Protein AF-A0A7I8MQZ0-F1 (afdb_monomer_lite)

Sequence (157 aa):
MTRIFRTRFALVPLAVSLLASCAPAINTRDIIFEDQTTQLQVRSIQSRTFELTDRIKTMRAVITTLQDLDFVINQADAPLGIITATKLKTYNLHVTVKVDDQSSGRIRVRLQMSAGTFSLAEGVYQEFFTSLQKNMFVKRQLSFYPSYRSVRTSIEK

Foldseek 3Di:
DPPVVVVVVVVVVVVVVVVPPCDPPPPPPPPQPDPDPDPVNVQVLQKDKAQAQDLVVLLVLLVVLCVVVQWAWDDQDSVQQWTWTFHPPPQGKIKIWHWDQDPPSMIMIGIDIDRDPDDDDSVVSVSSVVSSVVSVVVVVVVVVDDDPDPPPPPPDD

Radius of gyration: 29.55 Å; chains: 1; bounding box: 122×40×48 Å

pLDDT: mean 72.48, std 16.87, range [39.28, 95.88]

Secondary structure (DSSP, 8-state):
--SHHHHHHHHHHHHHHTTS-------TTSS--SS---HHHHHHHTEEEE----HHHHHHHHHHHHHHTTPEEEEEETTTTEEEEEE-STT-EEEEEEEEEETTTEEEEEEEEEBTTBPPPHHHHHHHHHHHHHHHHHHHHHTTSPP----------

Structure (mmCIF, N/CA/C/O backbone):
data_AF-A0A7I8MQZ0-F1
#
_entry.id   AF-A0A7I8MQZ0-F1
#
loop_
_atom_site.group_PDB
_atom_site.id
_atom_site.type_symbol
_atom_site.label_atom_id
_atom_site.label_alt_id
_atom_site.label_comp_id
_atom_site.label_asym_id
_atom_site.label_entity_id
_atom_site.label_seq_id
_atom_site.pdbx_PDB_ins_code
_atom_site.Cartn_x
_atom_site.Cartn_y
_atom_site.Cartn_z
_atom_site.occupancy
_atom_site.B_iso_or_equiv
_atom_site.auth_seq_id
_atom_site.auth_comp_id
_atom_site.auth_asym_id
_atom_site.auth_atom_id
_atom_site.pdbx_PDB_model_num
ATOM 1 N N . MET A 1 1 ? 79.072 -3.731 27.539 1.00 52.78 1 MET A N 1
ATOM 2 C CA . MET A 1 1 ? 77.659 -3.509 27.935 1.00 52.78 1 MET A CA 1
ATOM 3 C C . MET A 1 1 ? 77.015 -2.398 27.087 1.00 52.78 1 MET A C 1
ATOM 5 O O . MET A 1 1 ? 76.723 -1.339 27.613 1.00 52.78 1 MET A O 1
ATOM 9 N N . THR A 1 2 ? 76.804 -2.588 25.774 1.00 44.16 2 THR A N 1
ATOM 10 C CA . THR A 1 2 ? 76.275 -1.507 24.891 1.00 44.16 2 THR A CA 1
ATOM 11 C C . THR A 1 2 ? 75.294 -1.966 23.796 1.00 44.16 2 THR A C 1
ATOM 13 O O . THR A 1 2 ? 74.743 -1.132 23.083 1.00 44.16 2 THR A O 1
ATOM 16 N N . ARG A 1 3 ? 75.000 -3.273 23.658 1.00 48.03 3 ARG A N 1
ATOM 17 C CA . ARG A 1 3 ? 74.077 -3.790 22.618 1.00 48.03 3 ARG A CA 1
ATOM 18 C C . ARG A 1 3 ? 72.600 -3.885 23.033 1.00 48.03 3 ARG A C 1
ATOM 20 O O . ARG A 1 3 ? 71.749 -3.921 22.155 1.00 48.03 3 ARG A O 1
ATOM 27 N N . ILE A 1 4 ? 72.284 -3.856 24.332 1.00 53.03 4 ILE A N 1
ATOM 28 C CA . ILE A 1 4 ? 70.897 -3.948 24.845 1.00 53.03 4 ILE A CA 1
ATOM 29 C C . ILE A 1 4 ? 70.136 -2.612 24.689 1.00 53.03 4 ILE A C 1
ATOM 31 O O . ILE A 1 4 ? 68.912 -2.597 24.596 1.00 53.03 4 ILE A O 1
ATOM 35 N N . PHE A 1 5 ? 70.847 -1.481 24.596 1.00 45.91 5 PHE A N 1
ATOM 36 C CA . PHE A 1 5 ? 70.226 -0.152 24.500 1.00 45.91 5 PHE A CA 1
ATOM 37 C C . PHE A 1 5 ? 69.697 0.166 23.086 1.00 45.91 5 PHE A C 1
ATOM 39 O O . PHE A 1 5 ? 68.677 0.834 22.941 1.00 45.91 5 PHE A O 1
ATOM 46 N N . ARG A 1 6 ? 70.337 -0.369 22.029 1.00 51.69 6 ARG A N 1
ATOM 47 C CA . ARG A 1 6 ? 69.940 -0.132 20.622 1.00 51.69 6 ARG A CA 1
ATOM 48 C C . ARG A 1 6 ? 68.635 -0.836 20.239 1.00 51.69 6 ARG A C 1
ATOM 50 O O . ARG A 1 6 ? 67.880 -0.301 19.437 1.00 51.69 6 ARG A O 1
ATOM 57 N N . THR A 1 7 ? 68.344 -2.000 20.821 1.00 50.88 7 THR A N 1
ATOM 58 C CA . THR A 1 7 ? 67.118 -2.763 20.525 1.00 50.88 7 THR A CA 1
ATOM 59 C C . THR A 1 7 ? 65.880 -2.178 21.199 1.00 50.88 7 THR A C 1
ATOM 61 O O . THR A 1 7 ? 64.799 -2.242 20.622 1.00 50.88 7 THR A O 1
ATOM 64 N N . ARG A 1 8 ? 66.018 -1.530 22.367 1.00 49.72 8 ARG A N 1
ATOM 65 C CA . ARG A 1 8 ? 64.905 -0.795 22.995 1.00 49.72 8 ARG A CA 1
ATOM 66 C C . ARG A 1 8 ? 64.592 0.529 22.299 1.00 49.72 8 ARG A C 1
ATOM 68 O O . ARG A 1 8 ? 63.427 0.896 22.235 1.00 49.72 8 ARG A O 1
ATOM 75 N N . PHE A 1 9 ? 65.590 1.193 21.713 1.00 50.81 9 PHE A N 1
ATOM 76 C CA . PHE A 1 9 ? 65.392 2.438 20.957 1.00 50.81 9 PHE A CA 1
ATOM 77 C C . PHE A 1 9 ? 64.752 2.223 19.573 1.00 50.81 9 PHE A C 1
ATOM 79 O O . PHE A 1 9 ? 64.070 3.110 19.072 1.00 50.81 9 PHE A O 1
ATOM 86 N N . ALA A 1 10 ? 64.926 1.041 18.969 1.00 53.62 10 ALA A N 1
ATOM 87 C CA . ALA A 1 10 ? 64.334 0.699 17.671 1.00 53.62 10 ALA A CA 1
ATOM 88 C C . ALA A 1 10 ? 62.857 0.257 17.749 1.00 53.62 10 ALA A C 1
ATOM 90 O O . ALA A 1 10 ? 62.161 0.283 16.739 1.00 53.62 10 ALA A O 1
ATOM 91 N N . LEU A 1 11 ? 62.363 -0.123 18.935 1.00 54.62 11 LEU A N 1
ATOM 92 C CA . LEU A 1 11 ? 60.984 -0.600 19.132 1.00 54.62 11 LEU A CA 1
ATOM 93 C C . LEU A 1 11 ? 59.993 0.543 19.440 1.00 54.62 11 LEU A C 1
ATOM 95 O O . LEU A 1 11 ? 58.787 0.390 19.267 1.00 54.62 11 LEU A O 1
ATOM 99 N N . VAL A 1 12 ? 60.504 1.713 19.834 1.00 60.22 12 VAL A N 1
ATOM 100 C CA . VAL A 1 12 ? 59.711 2.917 20.132 1.00 60.22 12 VAL A CA 1
ATOM 101 C C . VAL A 1 12 ? 59.099 3.578 18.881 1.00 60.22 12 VAL A C 1
ATOM 103 O O . VAL A 1 12 ? 57.905 3.872 18.925 1.00 60.22 12 VAL A O 1
ATOM 106 N N . PRO A 1 13 ? 59.800 3.773 17.741 1.00 56.16 13 PRO A N 1
ATOM 107 C CA . PRO A 1 13 ? 59.184 4.427 16.580 1.00 56.16 13 PRO A CA 1
ATOM 108 C C . PRO A 1 13 ? 58.131 3.557 15.866 1.00 56.16 13 PRO A C 1
ATOM 110 O O . PRO A 1 13 ? 57.250 4.096 15.196 1.00 56.16 13 PRO A O 1
ATOM 113 N N . LEU A 1 14 ? 58.162 2.228 16.045 1.00 60.22 14 LEU A N 1
ATOM 114 C CA . LEU A 1 14 ? 57.156 1.309 15.495 1.00 60.22 14 LEU A CA 1
ATOM 115 C C . LEU A 1 14 ? 55.825 1.389 16.265 1.00 60.22 14 LEU A C 1
ATOM 117 O O . LEU A 1 14 ? 54.762 1.361 15.655 1.00 60.22 14 LEU A O 1
ATOM 121 N N . ALA A 1 15 ? 55.879 1.556 17.591 1.00 59.66 15 ALA A N 1
ATOM 122 C CA . ALA A 1 15 ? 54.691 1.702 18.436 1.00 59.66 15 ALA A CA 1
ATOM 123 C C . ALA A 1 15 ? 53.991 3.065 18.260 1.00 59.66 15 ALA A C 1
ATOM 125 O O . ALA A 1 15 ? 52.772 3.151 18.380 1.00 59.66 15 ALA A O 1
ATOM 126 N N . VAL A 1 16 ? 54.739 4.123 17.923 1.00 60.44 16 VAL A N 1
ATOM 127 C CA . VAL A 1 16 ? 54.184 5.473 17.708 1.00 60.44 16 VAL A CA 1
ATOM 128 C C . VAL A 1 16 ? 53.433 5.589 16.371 1.00 60.44 16 VAL A C 1
ATOM 130 O O . VAL A 1 16 ? 52.450 6.322 16.295 1.00 60.44 16 VAL A O 1
ATOM 133 N N . SER A 1 17 ? 53.800 4.812 15.342 1.00 60.66 17 SER A N 1
ATOM 134 C CA . SER A 1 17 ? 53.062 4.803 14.060 1.00 60.66 17 SER A CA 1
ATOM 135 C C . SER A 1 17 ? 51.653 4.204 14.163 1.00 60.66 17 SER A C 1
ATOM 137 O O . SER A 1 17 ? 50.783 4.560 13.374 1.00 60.66 17 SER A O 1
ATOM 139 N N . LEU A 1 18 ? 51.387 3.344 15.153 1.00 59.97 18 LEU A N 1
ATOM 140 C CA . LEU A 1 18 ? 50.062 2.738 15.356 1.00 59.97 18 LEU A CA 1
ATOM 141 C C . LEU A 1 18 ? 49.027 3.714 15.948 1.00 59.97 18 LEU A C 1
ATOM 143 O O . LEU A 1 18 ? 47.831 3.460 15.848 1.00 59.97 18 LEU A O 1
ATOM 147 N N . LEU A 1 19 ? 49.458 4.841 16.525 1.00 58.62 19 LEU A N 1
ATOM 148 C CA . LEU A 1 19 ? 48.570 5.831 17.155 1.00 58.62 19 LEU A CA 1
ATOM 149 C C . LEU A 1 19 ? 48.164 6.981 16.213 1.00 58.62 19 LEU A C 1
ATOM 151 O O . LEU A 1 19 ? 47.301 7.780 16.568 1.00 58.62 19 LEU A O 1
ATOM 155 N N . ALA A 1 20 ? 48.733 7.056 15.004 1.00 57.78 20 ALA A N 1
ATOM 156 C CA . ALA A 1 20 ? 48.430 8.100 14.019 1.00 57.78 20 ALA A CA 1
ATOM 157 C C . ALA A 1 20 ? 47.323 7.718 13.009 1.00 57.78 20 ALA A C 1
ATOM 159 O O . ALA A 1 20 ? 47.034 8.490 12.099 1.00 57.78 20 ALA A O 1
ATOM 160 N N . SER A 1 21 ? 46.671 6.557 13.166 1.00 56.34 21 SER A N 1
ATOM 161 C CA . SER A 1 21 ? 45.583 6.104 12.278 1.00 56.34 21 SER A CA 1
ATOM 162 C C . SER A 1 21 ? 44.178 6.529 12.737 1.00 56.34 21 SER A C 1
ATOM 164 O O . SER A 1 21 ? 43.180 5.959 12.293 1.00 56.34 21 SER A O 1
ATOM 166 N N . CYS A 1 22 ? 44.062 7.540 13.598 1.00 59.62 22 CYS A N 1
ATOM 167 C CA . CYS A 1 22 ? 42.790 8.231 13.792 1.00 59.62 22 CYS A CA 1
ATOM 168 C C . CYS A 1 22 ? 42.639 9.304 12.709 1.00 59.62 22 CYS A C 1
ATOM 170 O O . CYS A 1 22 ? 42.841 10.491 12.960 1.00 59.62 22 CYS A O 1
ATOM 172 N N . ALA A 1 23 ? 42.276 8.886 11.494 1.00 64.62 23 ALA A N 1
ATOM 173 C CA . ALA A 1 23 ? 41.621 9.807 10.575 1.00 64.62 23 ALA A CA 1
ATOM 174 C C . ALA A 1 23 ? 40.329 10.296 11.263 1.00 64.62 23 ALA A C 1
ATOM 176 O O . ALA A 1 23 ? 39.582 9.460 11.785 1.00 64.62 23 ALA A O 1
ATOM 177 N N . PRO A 1 24 ? 40.054 11.613 11.326 1.00 57.91 24 PRO A N 1
ATOM 178 C CA . PRO A 1 24 ? 38.781 12.092 11.839 1.00 57.91 24 PRO A CA 1
ATOM 179 C C . PRO A 1 24 ? 37.675 11.452 11.006 1.00 57.91 24 PRO A C 1
ATOM 181 O O . PRO A 1 24 ? 37.735 11.459 9.775 1.00 57.91 24 PRO A O 1
ATOM 184 N N . ALA A 1 25 ? 36.695 10.860 11.688 1.00 57.03 25 ALA A N 1
ATOM 185 C CA . ALA A 1 25 ? 35.500 10.329 11.062 1.00 57.03 25 ALA A CA 1
ATOM 186 C C . ALA A 1 25 ? 34.916 11.421 10.160 1.00 57.03 25 ALA A C 1
ATOM 188 O O . ALA A 1 25 ? 34.406 12.433 10.646 1.00 57.03 25 ALA A O 1
ATOM 189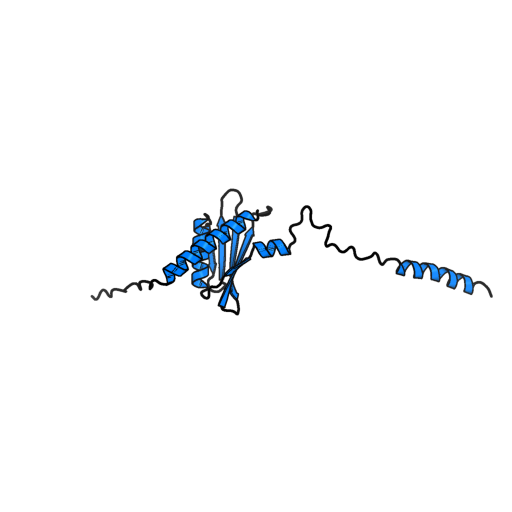 N N . ILE A 1 26 ? 35.049 11.234 8.846 1.00 49.47 26 ILE A N 1
ATOM 190 C CA . ILE A 1 26 ? 34.343 12.035 7.858 1.00 49.47 26 ILE A CA 1
ATOM 191 C C . ILE A 1 26 ? 32.875 11.891 8.243 1.00 49.47 26 ILE A C 1
ATOM 193 O O . ILE A 1 26 ? 32.316 10.796 8.194 1.00 49.47 26 ILE A O 1
ATOM 197 N N . ASN A 1 27 ? 32.276 12.976 8.731 1.00 52.12 27 ASN A N 1
ATOM 198 C CA . ASN A 1 27 ? 30.847 13.034 8.963 1.00 52.12 27 ASN A CA 1
ATOM 199 C C . ASN A 1 27 ? 30.204 12.922 7.581 1.00 52.12 27 ASN A C 1
ATOM 201 O O . ASN A 1 27 ? 30.074 13.913 6.869 1.00 52.12 27 ASN A O 1
ATOM 205 N N . THR A 1 28 ? 29.836 11.701 7.194 1.00 51.59 28 THR A N 1
ATOM 206 C CA . THR A 1 28 ? 29.193 11.336 5.922 1.00 51.59 28 THR A CA 1
ATOM 207 C C . THR A 1 28 ? 27.767 11.892 5.812 1.00 51.59 28 THR A C 1
ATOM 209 O O . THR A 1 28 ? 26.869 11.235 5.297 1.00 51.59 28 THR A O 1
ATOM 212 N N . ARG A 1 29 ? 27.515 13.084 6.354 1.00 53.03 29 ARG A N 1
ATOM 213 C CA . ARG A 1 29 ? 26.236 13.776 6.229 1.00 53.03 29 ARG A CA 1
ATOM 214 C C . ARG A 1 29 ? 26.182 14.641 4.975 1.00 53.03 29 ARG A C 1
ATOM 216 O O . ARG A 1 29 ? 25.095 14.769 4.440 1.00 53.03 29 ARG A O 1
ATOM 223 N N . ASP A 1 30 ? 27.320 15.095 4.441 1.00 50.50 30 ASP A N 1
ATOM 224 C CA . ASP A 1 30 ? 27.309 16.110 3.373 1.00 50.50 30 ASP A CA 1
ATOM 225 C C . ASP A 1 30 ? 27.735 15.621 1.971 1.00 50.50 30 ASP A C 1
ATOM 227 O O . ASP A 1 30 ? 27.640 16.386 1.021 1.00 50.50 30 ASP A O 1
ATOM 231 N N . ILE A 1 31 ? 28.136 14.350 1.784 1.00 50.06 31 ILE A N 1
ATOM 232 C CA . ILE A 1 31 ? 28.569 13.806 0.463 1.00 50.06 31 ILE A CA 1
ATOM 233 C C . ILE A 1 31 ? 27.581 12.756 -0.104 1.00 50.06 31 ILE A C 1
ATOM 235 O O . ILE A 1 31 ? 27.943 11.911 -0.915 1.00 50.06 31 ILE A O 1
ATOM 239 N N . ILE A 1 32 ? 26.313 12.763 0.329 1.00 48.69 32 ILE A N 1
ATOM 240 C CA . ILE A 1 32 ? 25.275 11.799 -0.123 1.00 48.69 32 ILE A CA 1
ATOM 241 C C . ILE A 1 32 ? 24.182 12.488 -0.974 1.00 48.69 32 ILE A C 1
ATOM 243 O O . ILE A 1 32 ? 23.132 11.917 -1.234 1.00 48.69 32 ILE A O 1
ATOM 247 N N . PHE A 1 33 ? 24.382 13.725 -1.434 1.00 52.16 33 PHE A N 1
ATOM 248 C CA . PHE A 1 33 ? 23.277 14.538 -1.970 1.00 52.16 33 PHE A CA 1
ATOM 249 C C . PHE A 1 33 ? 23.215 14.726 -3.490 1.00 52.16 33 PHE A C 1
ATOM 251 O O . PHE A 1 33 ? 22.471 15.596 -3.929 1.00 52.16 33 PHE A O 1
ATOM 258 N N . GLU A 1 34 ? 23.896 13.911 -4.304 1.00 48.44 34 GLU A N 1
ATOM 259 C CA . GLU A 1 34 ? 23.827 14.100 -5.769 1.00 48.44 34 GLU A CA 1
ATOM 260 C C . GLU A 1 34 ? 23.186 12.947 -6.562 1.00 48.44 34 GLU A C 1
ATOM 262 O O . GLU A 1 34 ? 22.763 13.172 -7.688 1.00 48.44 34 GLU A O 1
ATOM 267 N N . ASP A 1 35 ? 23.005 11.745 -5.990 1.00 51.06 35 ASP A N 1
ATOM 268 C CA . ASP A 1 35 ? 22.264 10.657 -6.678 1.00 51.06 35 ASP A CA 1
ATOM 269 C C . ASP A 1 35 ? 21.739 9.549 -5.733 1.00 51.06 35 ASP A C 1
ATOM 271 O O . ASP A 1 35 ? 21.563 8.390 -6.104 1.00 51.06 35 ASP A O 1
ATOM 275 N N . GLN A 1 36 ? 21.551 9.859 -4.444 1.00 49.03 36 GLN A N 1
ATOM 276 C CA . GLN A 1 36 ? 21.220 8.860 -3.421 1.00 49.03 36 GLN A CA 1
ATOM 277 C C . GLN A 1 36 ? 20.004 9.300 -2.610 1.00 49.03 36 GLN A C 1
ATOM 279 O O . GLN A 1 36 ? 20.129 9.885 -1.534 1.00 49.03 36 GLN A O 1
ATOM 284 N N . THR A 1 37 ? 18.795 8.972 -3.076 1.00 55.53 37 THR A N 1
ATOM 285 C CA . THR A 1 37 ? 17.633 8.976 -2.177 1.00 55.53 37 THR A CA 1
ATOM 286 C C . THR A 1 37 ? 17.972 8.085 -0.986 1.00 55.53 37 THR A C 1
ATOM 288 O O . THR A 1 37 ? 18.170 6.876 -1.144 1.00 55.53 37 THR A O 1
ATOM 291 N N . THR A 1 38 ? 18.100 8.670 0.203 1.00 61.88 38 THR A N 1
ATOM 292 C CA . THR A 1 38 ? 18.481 7.910 1.397 1.00 61.88 38 THR A CA 1
ATOM 293 C C . THR A 1 38 ? 17.484 6.766 1.612 1.00 61.88 38 THR A C 1
ATOM 295 O O . THR A 1 38 ? 16.276 6.937 1.434 1.00 61.88 38 THR A O 1
ATOM 298 N N . GLN A 1 39 ? 17.952 5.579 2.019 1.00 59.12 39 GLN A N 1
ATOM 299 C CA . GLN A 1 39 ? 17.071 4.417 2.250 1.00 59.12 39 GLN A CA 1
ATOM 300 C C . GLN A 1 39 ? 15.909 4.728 3.217 1.00 59.12 39 GLN A C 1
ATOM 302 O O . GLN A 1 39 ? 14.858 4.087 3.177 1.00 59.12 39 GLN A O 1
ATOM 307 N N . LEU A 1 40 ? 16.087 5.727 4.087 1.00 62.06 40 LEU A N 1
ATOM 308 C CA . LEU A 1 40 ? 15.055 6.234 4.986 1.00 62.06 40 LEU A CA 1
ATOM 309 C C . LEU A 1 40 ? 13.980 7.053 4.255 1.00 62.06 40 LEU A C 1
ATOM 311 O O . LEU A 1 40 ? 12.797 6.870 4.536 1.00 62.06 40 LEU A O 1
ATOM 315 N N . GLN A 1 41 ? 14.365 7.896 3.296 1.00 60.50 41 GLN A N 1
ATOM 316 C CA . GLN A 1 41 ? 13.446 8.692 2.477 1.00 60.50 41 GLN A CA 1
ATOM 317 C C . GLN A 1 41 ? 12.560 7.812 1.586 1.00 60.50 41 GLN A C 1
ATOM 319 O O . GLN A 1 41 ? 11.365 8.055 1.462 1.00 60.50 41 GLN A O 1
ATOM 324 N N . VAL A 1 42 ? 13.094 6.714 1.046 1.00 65.00 42 VAL A N 1
ATOM 325 C CA . VAL A 1 42 ? 12.287 5.751 0.276 1.00 65.00 42 VAL A CA 1
ATOM 326 C C . VAL A 1 42 ? 11.195 5.114 1.151 1.00 65.00 42 VAL A C 1
ATOM 328 O O . VAL A 1 42 ? 10.055 4.938 0.720 1.00 65.00 42 VAL A O 1
ATOM 331 N N . ARG A 1 43 ? 11.504 4.813 2.420 1.00 67.19 43 ARG A N 1
ATOM 332 C CA . ARG A 1 43 ? 10.542 4.196 3.350 1.00 67.19 43 ARG A CA 1
ATOM 333 C C . ARG A 1 43 ? 9.425 5.140 3.793 1.00 67.19 43 ARG A C 1
ATOM 335 O O . ARG A 1 43 ? 8.334 4.656 4.104 1.00 67.19 43 ARG A O 1
ATOM 342 N N . SER A 1 44 ? 9.667 6.450 3.848 1.00 70.75 44 SER A N 1
ATOM 343 C CA . SER A 1 44 ? 8.621 7.414 4.213 1.00 70.75 44 SER A CA 1
ATOM 344 C C . SER A 1 44 ? 7.580 7.563 3.103 1.00 70.75 44 SER A C 1
ATOM 346 O O . SER A 1 44 ? 6.392 7.638 3.401 1.00 70.75 44 SER A O 1
ATOM 348 N N . ILE A 1 45 ? 8.000 7.501 1.837 1.00 75.62 45 ILE A N 1
ATOM 349 C CA . ILE A 1 45 ? 7.111 7.579 0.667 1.00 75.62 45 ILE A CA 1
ATOM 350 C C . ILE A 1 45 ? 6.226 6.327 0.553 1.00 75.62 45 ILE A C 1
ATOM 352 O O . ILE A 1 45 ? 5.052 6.415 0.204 1.00 75.62 45 ILE A O 1
ATOM 356 N N . GLN A 1 46 ? 6.765 5.155 0.893 1.00 80.50 46 GLN A N 1
ATOM 357 C CA . GLN A 1 46 ? 6.086 3.860 0.760 1.00 80.50 46 GLN A CA 1
ATOM 358 C C . GLN A 1 46 ? 4.968 3.606 1.782 1.00 80.50 46 GLN A C 1
ATOM 360 O O . GLN A 1 46 ? 4.262 2.602 1.687 1.00 80.50 46 GLN A O 1
ATOM 365 N N . SER A 1 47 ? 4.788 4.442 2.805 1.00 82.44 47 SER A N 1
ATOM 366 C CA . SER A 1 47 ? 3.765 4.178 3.821 1.00 82.44 47 SER A CA 1
ATOM 367 C C . SER A 1 47 ? 3.025 5.426 4.270 1.00 82.44 47 SER A C 1
ATOM 369 O O . SER A 1 47 ? 3.613 6.474 4.506 1.00 82.44 47 SER A O 1
ATOM 371 N N . ARG A 1 48 ? 1.711 5.284 4.449 1.00 84.12 48 ARG A N 1
ATOM 372 C CA . ARG A 1 48 ? 0.827 6.319 4.987 1.00 84.12 48 ARG A CA 1
ATOM 373 C C . ARG A 1 48 ? 0.019 5.756 6.143 1.00 84.12 48 ARG A C 1
ATOM 375 O O . ARG A 1 48 ? -0.447 4.619 6.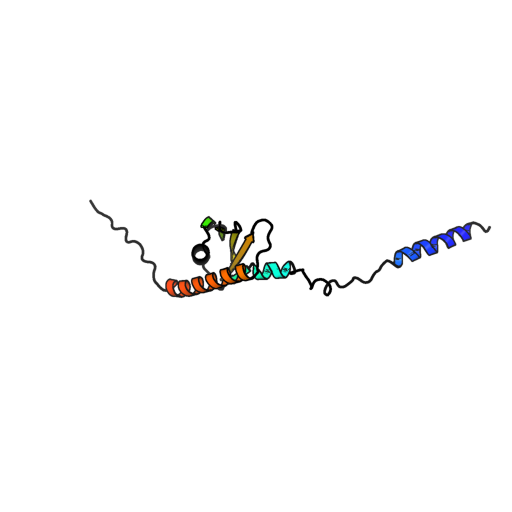114 1.00 84.12 48 ARG A O 1
ATOM 382 N N . THR A 1 49 ? -0.151 6.572 7.173 1.00 81.25 49 THR A N 1
ATOM 383 C CA . THR A 1 49 ? -1.026 6.250 8.305 1.00 81.25 49 THR A CA 1
ATOM 384 C C . THR A 1 49 ? -2.336 7.008 8.143 1.00 81.25 49 THR A C 1
ATOM 386 O O . THR A 1 49 ? -2.325 8.180 7.770 1.00 81.25 49 THR A O 1
ATOM 389 N N . PHE A 1 50 ? -3.448 6.336 8.420 1.00 80.06 50 PHE A N 1
ATOM 390 C CA . PHE A 1 50 ? -4.794 6.879 8.329 1.00 80.06 50 PHE A CA 1
ATOM 391 C C . PHE A 1 50 ? -5.535 6.719 9.664 1.00 80.06 50 PHE A C 1
ATOM 393 O O . PHE A 1 50 ? -5.331 5.758 10.407 1.00 80.06 50 PHE A O 1
ATOM 400 N N . GLU A 1 51 ? -6.426 7.662 9.967 1.00 70.44 51 GLU A N 1
ATOM 401 C CA . GLU A 1 51 ? -7.267 7.647 11.172 1.00 70.44 51 GLU A CA 1
ATOM 402 C C . GLU A 1 51 ? -8.553 6.844 10.932 1.00 70.44 51 GLU A C 1
ATOM 404 O O . GLU A 1 51 ? -9.651 7.389 10.783 1.00 70.44 51 GLU A O 1
ATOM 409 N N . LEU A 1 52 ? -8.398 5.527 10.820 1.00 70.56 52 LEU A N 1
ATOM 410 C CA . LEU A 1 52 ? -9.487 4.569 10.651 1.00 70.56 52 LEU A CA 1
ATOM 411 C C . LEU A 1 52 ? -9.336 3.442 11.664 1.00 70.56 52 LEU A C 1
ATOM 413 O O . LEU A 1 52 ? -8.219 3.060 11.997 1.00 70.56 52 LEU A O 1
ATOM 417 N N . THR A 1 53 ? -10.471 2.895 12.093 1.00 70.56 53 THR A N 1
ATOM 418 C CA . THR A 1 53 ? -10.549 1.831 13.103 1.00 70.56 53 THR A CA 1
ATOM 419 C C . THR A 1 53 ? -10.926 0.466 12.527 1.00 70.56 53 THR A C 1
ATOM 421 O O . THR A 1 53 ? -10.836 -0.533 13.229 1.00 70.56 53 THR A O 1
ATOM 424 N N . ASP A 1 54 ? -11.357 0.401 11.262 1.00 82.75 54 ASP A N 1
ATOM 425 C CA . ASP A 1 54 ? -11.847 -0.830 10.636 1.00 82.75 54 ASP A CA 1
ATOM 426 C C . ASP A 1 54 ? -10.918 -1.294 9.504 1.00 82.75 54 ASP A C 1
ATOM 428 O O . ASP A 1 54 ? -10.853 -0.698 8.415 1.00 82.75 54 ASP A O 1
ATOM 432 N N . ARG A 1 55 ? -10.202 -2.391 9.772 1.00 86.25 55 ARG A N 1
ATOM 433 C CA . ARG A 1 55 ? -9.266 -3.017 8.834 1.00 86.25 55 ARG A CA 1
ATOM 434 C C . ARG A 1 55 ? -9.955 -3.513 7.570 1.00 86.25 55 ARG A C 1
ATOM 436 O O . ARG A 1 55 ? -9.450 -3.278 6.476 1.00 86.25 55 ARG A O 1
ATOM 443 N N . ILE A 1 56 ? -11.124 -4.142 7.686 1.00 88.25 56 ILE A N 1
ATOM 444 C CA . ILE A 1 56 ? -11.842 -4.727 6.545 1.00 88.25 56 ILE A CA 1
ATOM 445 C C . ILE A 1 56 ? -12.343 -3.631 5.608 1.00 88.25 56 ILE A C 1
ATOM 447 O O . ILE A 1 56 ? -12.199 -3.738 4.386 1.00 88.25 56 ILE A O 1
ATOM 451 N N . LYS A 1 57 ? -12.875 -2.535 6.159 1.00 86.94 57 LYS A N 1
ATOM 452 C CA . LYS A 1 57 ? -13.260 -1.367 5.352 1.00 86.94 57 LYS A CA 1
ATOM 453 C C . LYS A 1 57 ? -12.058 -0.760 4.640 1.00 86.94 57 LYS A C 1
ATOM 455 O O . LYS A 1 57 ? -12.164 -0.414 3.462 1.00 86.94 57 LYS A O 1
ATOM 460 N N . THR A 1 58 ? -10.919 -0.675 5.325 1.00 89.00 58 THR A N 1
ATOM 461 C CA . THR A 1 58 ? -9.678 -0.153 4.742 1.00 89.00 58 THR A CA 1
ATOM 462 C C . THR A 1 58 ? -9.178 -1.040 3.610 1.00 89.00 58 THR A C 1
ATOM 464 O O . THR A 1 58 ? -8.939 -0.545 2.512 1.00 89.00 58 THR A O 1
ATOM 467 N N . MET A 1 59 ? -9.129 -2.356 3.812 1.00 91.75 59 MET A N 1
ATOM 468 C CA . MET A 1 59 ? -8.770 -3.314 2.766 1.00 91.75 59 MET A CA 1
ATOM 469 C C . MET A 1 59 ? -9.702 -3.225 1.555 1.00 91.75 59 MET A C 1
ATOM 471 O O . MET A 1 59 ? -9.237 -3.227 0.419 1.00 91.75 59 MET A O 1
ATOM 475 N N . ARG A 1 60 ? -11.015 -3.077 1.768 1.00 90.81 60 ARG A N 1
ATOM 476 C CA . ARG A 1 60 ? -11.970 -2.903 0.664 1.00 90.81 60 ARG A CA 1
ATOM 477 C C . ARG A 1 60 ? -11.723 -1.604 -0.104 1.00 90.81 60 ARG A C 1
ATOM 479 O O . ARG A 1 60 ? -11.866 -1.589 -1.322 1.00 90.81 60 ARG A O 1
ATOM 486 N N . ALA A 1 61 ? -11.376 -0.516 0.584 1.00 90.31 61 ALA A N 1
ATOM 487 C CA . ALA A 1 61 ? -11.000 0.732 -0.073 1.00 90.31 61 ALA A CA 1
ATOM 488 C C . ALA A 1 61 ? -9.717 0.562 -0.897 1.00 90.31 61 ALA A C 1
ATOM 490 O O . ALA A 1 61 ? -9.698 0.976 -2.050 1.00 90.31 61 ALA A O 1
ATOM 491 N N . VAL A 1 62 ? -8.705 -0.121 -0.351 1.00 92.31 62 VAL A N 1
ATOM 492 C CA . VAL A 1 62 ? -7.464 -0.450 -1.068 1.00 92.31 62 VAL A CA 1
ATOM 493 C C . VAL A 1 62 ? -7.754 -1.258 -2.335 1.00 92.31 62 VAL A C 1
ATOM 495 O O . VAL A 1 62 ? -7.268 -0.901 -3.403 1.00 92.31 62 VAL A O 1
ATOM 498 N N . ILE A 1 63 ? -8.588 -2.298 -2.257 1.00 92.50 63 ILE A N 1
ATOM 499 C CA . ILE A 1 63 ? -8.959 -3.109 -3.428 1.00 92.50 63 ILE A CA 1
ATOM 500 C C . ILE A 1 63 ? -9.613 -2.245 -4.510 1.00 92.50 63 ILE A C 1
ATOM 502 O O . ILE A 1 63 ? -9.186 -2.305 -5.658 1.00 92.50 63 ILE A O 1
ATOM 506 N N . THR A 1 64 ? -10.587 -1.401 -4.145 1.00 92.25 64 THR A N 1
ATOM 507 C CA . THR A 1 64 ? -11.216 -0.474 -5.101 1.00 92.25 64 THR A CA 1
ATOM 508 C C . THR A 1 64 ? -10.170 0.439 -5.743 1.00 92.25 64 THR A C 1
ATOM 510 O O . THR A 1 64 ? -10.147 0.578 -6.953 1.00 92.25 64 THR A O 1
ATOM 513 N N . THR A 1 65 ? -9.241 0.993 -4.962 1.00 92.25 65 THR A N 1
ATOM 514 C CA . THR A 1 65 ? -8.225 1.920 -5.493 1.00 92.25 65 THR A CA 1
ATOM 515 C C . THR A 1 65 ? -7.225 1.250 -6.420 1.00 92.25 65 THR A C 1
ATOM 517 O O . THR A 1 65 ? -6.778 1.861 -7.381 1.00 92.25 65 THR A O 1
ATOM 520 N N . LEU A 1 66 ? -6.875 -0.008 -6.148 1.00 92.50 66 LEU A N 1
ATOM 521 C CA . LEU A 1 66 ? -6.028 -0.795 -7.035 1.00 92.50 66 LEU A CA 1
ATOM 522 C C . LEU A 1 66 ? -6.758 -1.053 -8.358 1.00 92.50 66 LEU A C 1
ATOM 524 O O . LEU A 1 66 ? -6.168 -0.864 -9.417 1.00 92.50 66 LEU A O 1
ATOM 528 N N . GLN A 1 67 ? -8.044 -1.402 -8.303 1.00 91.56 67 GLN A N 1
ATOM 529 C CA . GLN A 1 67 ? -8.869 -1.609 -9.495 1.00 91.56 67 GLN A CA 1
ATOM 530 C C . GLN A 1 67 ? -9.049 -0.321 -10.313 1.00 91.56 67 GLN A C 1
ATOM 532 O O . GLN A 1 67 ? -8.897 -0.366 -11.529 1.00 91.56 67 GLN A O 1
ATOM 537 N N . ASP A 1 68 ? -9.278 0.824 -9.661 1.00 90.44 68 ASP A N 1
ATOM 538 C CA . ASP A 1 68 ? -9.388 2.139 -10.317 1.00 90.44 68 ASP A CA 1
ATOM 539 C C . ASP A 1 68 ? -8.090 2.538 -11.046 1.00 90.44 68 ASP A C 1
ATOM 541 O O . ASP A 1 68 ? -8.117 3.282 -12.023 1.00 90.44 68 ASP A O 1
ATOM 545 N N . LEU A 1 69 ? -6.942 2.043 -10.574 1.00 89.25 69 LEU A N 1
ATOM 546 C CA . LEU A 1 69 ? -5.618 2.292 -11.151 1.00 89.25 69 LEU A CA 1
ATOM 547 C C . LEU A 1 69 ? -5.183 1.207 -12.154 1.00 89.25 69 LEU A C 1
ATOM 549 O O . LEU A 1 69 ? -3.995 1.120 -12.488 1.00 89.25 69 LEU A O 1
ATOM 553 N N . ASP A 1 70 ? -6.121 0.394 -12.649 1.00 89.94 70 ASP A N 1
ATOM 554 C CA . ASP A 1 70 ? -5.912 -0.724 -13.581 1.00 89.94 70 ASP A CA 1
ATOM 555 C C . ASP A 1 70 ? -5.013 -1.857 -13.042 1.00 89.94 70 ASP A C 1
ATOM 557 O O . ASP A 1 70 ? -4.310 -2.524 -13.810 1.00 89.94 70 ASP A O 1
ATOM 561 N N . PHE A 1 71 ? -4.974 -2.082 -11.727 1.00 91.44 71 PHE A N 1
ATOM 562 C CA . PHE A 1 71 ? -4.323 -3.269 -11.171 1.00 91.44 71 PHE A CA 1
ATOM 563 C C . PHE A 1 71 ? -5.288 -4.452 -11.126 1.00 91.44 71 PHE A C 1
ATOM 565 O O . PHE A 1 71 ? -6.439 -4.340 -10.702 1.00 91.44 71 PHE A O 1
ATOM 572 N N . VAL A 1 72 ? -4.774 -5.625 -11.484 1.00 92.56 72 VAL A N 1
ATOM 573 C CA . VAL A 1 72 ? -5.451 -6.906 -11.285 1.00 92.56 72 VAL A CA 1
ATOM 574 C C . VAL A 1 72 ? -5.095 -7.419 -9.894 1.00 92.56 72 VAL A C 1
ATOM 576 O O . VAL A 1 72 ? -3.919 -7.501 -9.543 1.00 92.56 72 VAL A O 1
ATOM 579 N N . ILE A 1 73 ? -6.100 -7.741 -9.080 1.00 94.19 73 ILE A N 1
ATOM 580 C CA . ILE A 1 73 ? -5.888 -8.301 -7.740 1.00 94.19 73 ILE A CA 1
ATOM 581 C C . ILE A 1 73 ? -5.502 -9.774 -7.872 1.00 94.19 73 ILE A C 1
ATOM 583 O O . ILE A 1 73 ? -6.232 -10.544 -8.490 1.00 94.19 73 ILE A O 1
ATOM 587 N N . ASN A 1 74 ? -4.390 -10.163 -7.250 1.00 93.56 74 ASN A N 1
ATOM 588 C CA . ASN A 1 74 ? -3.921 -11.548 -7.238 1.00 93.56 74 ASN A CA 1
ATOM 589 C C . ASN A 1 74 ? -4.431 -12.286 -5.994 1.00 93.56 74 ASN A C 1
ATOM 591 O O . ASN A 1 74 ? -4.995 -13.370 -6.098 1.00 93.56 74 ASN A O 1
ATOM 595 N N . GLN A 1 75 ? -4.243 -11.692 -4.811 1.00 93.75 75 GLN A N 1
ATOM 596 C CA . GLN A 1 75 ? -4.656 -12.272 -3.533 1.00 93.75 75 GLN A CA 1
ATOM 597 C C . GLN A 1 75 ? -5.006 -11.172 -2.528 1.00 93.75 75 GLN A C 1
ATOM 599 O O . GLN A 1 75 ? -4.370 -10.121 -2.489 1.00 93.75 75 GLN A O 1
ATOM 604 N N . ALA A 1 76 ? -6.002 -11.431 -1.681 1.00 95.00 76 ALA A N 1
ATOM 605 C CA . ALA A 1 76 ? -6.338 -10.587 -0.540 1.00 95.00 76 ALA A CA 1
ATOM 606 C C . ALA A 1 76 ? -6.555 -11.462 0.703 1.00 95.00 76 ALA A C 1
ATOM 608 O O . ALA A 1 76 ? -7.527 -12.210 0.784 1.00 95.00 76 ALA A O 1
ATOM 609 N N . ASP A 1 77 ? -5.645 -11.361 1.668 1.00 93.62 77 ASP A N 1
ATOM 610 C CA . ASP A 1 77 ? -5.664 -12.099 2.928 1.00 93.62 77 ASP A CA 1
ATOM 611 C C . ASP A 1 77 ? -6.135 -11.175 4.060 1.00 93.62 77 ASP A C 1
ATOM 613 O O . ASP A 1 77 ? -5.402 -10.302 4.533 1.00 93.62 77 ASP A O 1
ATOM 617 N N . ALA A 1 78 ? -7.400 -11.328 4.461 1.00 89.62 78 ALA A N 1
ATOM 618 C CA . ALA A 1 78 ? -8.025 -10.504 5.496 1.00 89.62 78 ALA A CA 1
ATOM 619 C C . ALA A 1 78 ? -7.462 -10.728 6.918 1.00 89.62 78 ALA A C 1
ATOM 621 O O . ALA A 1 78 ? -7.311 -9.739 7.650 1.00 89.62 78 ALA A O 1
ATOM 622 N N . PRO A 1 79 ? -7.136 -11.967 7.342 1.00 88.88 79 PRO A N 1
ATOM 623 C CA . PRO A 1 79 ? -6.417 -12.210 8.592 1.00 88.88 79 PRO A CA 1
ATOM 624 C C . PRO A 1 79 ? -5.071 -11.482 8.682 1.00 88.88 79 PRO A C 1
ATOM 626 O O . PRO A 1 79 ? -4.807 -10.850 9.705 1.00 88.88 79 PRO A O 1
ATOM 629 N N . LEU A 1 80 ? -4.259 -11.525 7.620 1.00 90.50 80 LEU A N 1
ATOM 630 C CA . LEU A 1 80 ? -2.921 -10.920 7.590 1.00 90.50 80 LEU A CA 1
ATOM 631 C C . LEU A 1 80 ? -2.924 -9.435 7.198 1.00 90.50 80 LEU A C 1
ATOM 633 O O . LEU A 1 80 ? -1.919 -8.746 7.384 1.00 90.50 80 LEU A O 1
ATOM 637 N N . GLY A 1 81 ? -4.030 -8.937 6.640 1.00 92.06 81 GLY A N 1
ATOM 638 C CA . GLY A 1 81 ? -4.128 -7.572 6.128 1.00 92.06 81 GLY A CA 1
ATOM 639 C C . GLY A 1 81 ? -3.279 -7.348 4.875 1.00 92.06 81 GLY A C 1
ATOM 640 O O . GLY A 1 81 ? -2.822 -6.231 4.645 1.00 92.06 81 GLY A O 1
ATOM 641 N N . ILE A 1 82 ? -3.022 -8.394 4.086 1.00 94.44 82 ILE A N 1
ATOM 642 C CA . ILE A 1 82 ? -2.123 -8.342 2.924 1.00 94.44 82 ILE A CA 1
ATOM 643 C C . ILE A 1 82 ? -2.939 -8.409 1.637 1.00 94.44 82 ILE A C 1
ATOM 645 O O . ILE A 1 82 ? -3.815 -9.257 1.491 1.00 94.44 82 ILE A O 1
ATOM 649 N N . ILE A 1 83 ? -2.643 -7.525 0.689 1.00 95.88 83 ILE A N 1
ATOM 650 C CA . ILE A 1 83 ? -3.238 -7.518 -0.649 1.00 95.88 83 ILE A CA 1
ATOM 651 C C . ILE A 1 83 ? -2.104 -7.487 -1.663 1.00 95.88 83 ILE A C 1
ATOM 653 O O . ILE A 1 83 ? -1.246 -6.610 -1.595 1.00 95.88 83 ILE A O 1
ATOM 657 N N . THR A 1 84 ? -2.103 -8.418 -2.608 1.00 94.69 84 THR A N 1
ATOM 658 C CA . THR A 1 84 ? -1.168 -8.425 -3.733 1.00 94.69 84 THR A CA 1
ATOM 659 C C . THR A 1 84 ? -1.912 -8.165 -5.032 1.00 94.69 84 THR A C 1
ATOM 661 O O . THR A 1 84 ? -3.029 -8.643 -5.245 1.00 94.69 84 THR A O 1
ATOM 664 N N . ALA A 1 85 ? -1.297 -7.383 -5.909 1.00 94.25 85 ALA A N 1
ATOM 665 C CA . ALA A 1 85 ? -1.869 -7.015 -7.190 1.00 94.25 85 ALA A CA 1
ATOM 666 C C . ALA A 1 85 ? -0.780 -6.863 -8.250 1.00 94.25 85 ALA A C 1
ATOM 668 O O . ALA A 1 85 ? 0.401 -6.685 -7.945 1.00 94.25 85 ALA A O 1
ATOM 669 N N . THR A 1 86 ? -1.157 -6.966 -9.518 1.00 91.75 86 THR A N 1
ATOM 670 C CA . THR A 1 86 ? -0.233 -6.818 -10.639 1.00 91.75 86 THR A CA 1
ATOM 671 C C . THR A 1 86 ? -0.853 -5.986 -11.748 1.00 91.75 86 THR A C 1
ATOM 673 O O . THR A 1 86 ? -2.027 -6.134 -12.077 1.00 91.75 86 THR A O 1
ATOM 676 N N . LYS A 1 87 ? -0.058 -5.092 -12.332 1.00 89.94 87 LYS A N 1
ATOM 677 C CA . LYS A 1 87 ? -0.435 -4.301 -13.503 1.00 89.94 87 LYS A CA 1
ATOM 678 C C . LYS A 1 87 ? 0.480 -4.682 -14.656 1.00 89.94 87 LYS A C 1
ATOM 680 O O . LYS A 1 87 ? 1.647 -4.302 -14.688 1.00 89.94 87 LYS A O 1
ATOM 685 N N . LEU A 1 88 ? -0.083 -5.429 -15.605 1.00 80.50 88 LEU A N 1
ATOM 686 C CA . LEU A 1 88 ? 0.600 -5.974 -16.788 1.00 80.50 88 LEU A CA 1
ATOM 687 C C . LEU A 1 88 ? 0.792 -4.944 -17.921 1.00 80.50 88 LEU A C 1
ATOM 689 O O . LEU A 1 88 ? 1.068 -5.316 -19.057 1.00 80.50 88 LEU A O 1
ATOM 693 N N . LYS A 1 89 ? 0.642 -3.639 -17.641 1.00 72.94 89 LYS A N 1
ATOM 694 C CA . LYS A 1 89 ? 1.082 -2.594 -18.587 1.00 72.94 89 LYS A CA 1
ATOM 695 C C . LYS A 1 89 ? 2.622 -2.593 -18.669 1.00 72.94 89 LYS A C 1
ATOM 697 O O . LYS A 1 89 ? 3.262 -3.345 -17.945 1.00 72.94 89 LYS A O 1
ATOM 702 N N . THR A 1 90 ? 3.191 -1.731 -19.516 1.00 64.19 90 THR A N 1
ATOM 703 C CA . THR A 1 90 ? 4.610 -1.513 -19.904 1.00 64.19 9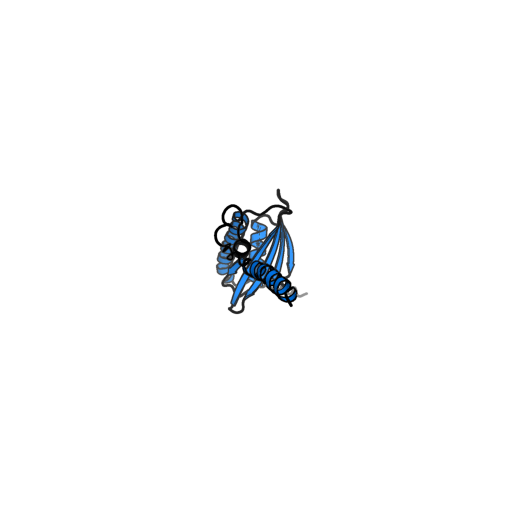0 THR A CA 1
ATOM 704 C C . THR A 1 90 ? 5.743 -2.052 -19.000 1.00 64.19 90 THR A C 1
ATOM 706 O O . THR A 1 90 ? 6.793 -2.398 -19.527 1.00 64.19 90 THR A O 1
ATOM 709 N N . TYR A 1 91 ? 5.571 -2.149 -17.676 1.00 68.56 91 TYR A N 1
ATOM 710 C CA . TYR A 1 91 ? 6.610 -2.529 -16.709 1.00 68.56 91 TYR A CA 1
ATOM 711 C C . TYR A 1 91 ? 6.269 -3.694 -15.753 1.00 68.56 91 TYR A C 1
ATOM 713 O O . TYR A 1 91 ? 6.985 -3.854 -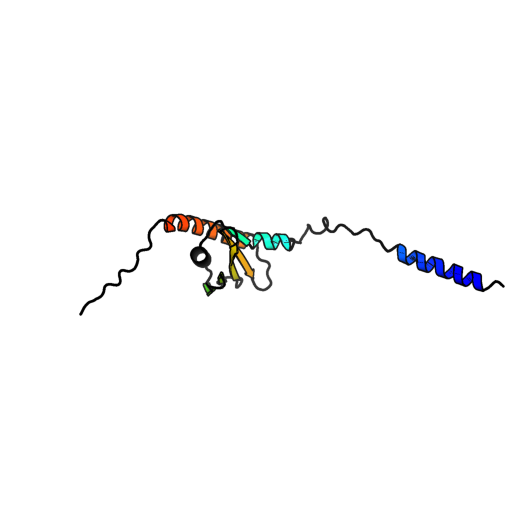14.771 1.00 68.56 91 TYR A O 1
ATOM 721 N N . ASN A 1 92 ? 5.224 -4.507 -15.997 1.00 80.56 92 ASN A N 1
ATOM 722 C CA . ASN A 1 92 ? 4.841 -5.657 -15.143 1.00 80.56 92 ASN A CA 1
ATOM 723 C C . ASN A 1 92 ? 4.952 -5.349 -13.637 1.00 80.56 92 ASN A C 1
ATOM 725 O O . ASN A 1 92 ? 5.750 -5.936 -12.904 1.00 80.56 92 ASN A O 1
ATOM 729 N N . LEU A 1 93 ? 4.170 -4.372 -13.186 1.00 87.81 93 LEU A N 1
ATOM 730 C CA . LEU A 1 93 ? 4.261 -3.843 -11.830 1.00 87.81 93 LEU A CA 1
ATOM 731 C C . LEU A 1 93 ? 3.639 -4.818 -10.841 1.00 87.81 93 LEU A C 1
ATOM 733 O O . LEU A 1 93 ? 2.441 -5.081 -10.932 1.00 87.81 93 LEU A O 1
ATOM 737 N N . HIS A 1 94 ? 4.418 -5.298 -9.875 1.00 90.44 94 HIS A N 1
ATOM 738 C CA . HIS A 1 94 ? 3.915 -6.074 -8.750 1.00 90.44 94 HIS A CA 1
ATOM 739 C C . HIS A 1 94 ? 3.779 -5.184 -7.519 1.00 90.44 94 HIS A C 1
ATOM 741 O O . HIS A 1 94 ? 4.675 -4.408 -7.185 1.00 90.44 94 HIS A O 1
ATOM 747 N N . VAL A 1 95 ? 2.643 -5.286 -6.841 1.00 92.31 95 VAL A N 1
ATOM 748 C CA . VAL A 1 95 ? 2.312 -4.444 -5.697 1.00 92.31 95 VAL A CA 1
ATOM 749 C C . VAL A 1 95 ? 1.855 -5.310 -4.543 1.00 92.31 95 VAL A C 1
ATOM 751 O O . VAL A 1 95 ? 0.963 -6.138 -4.703 1.00 92.31 95 VAL A O 1
ATOM 754 N N . THR A 1 96 ? 2.419 -5.049 -3.370 1.00 94.06 96 THR A N 1
ATOM 755 C CA . THR A 1 96 ? 2.010 -5.636 -2.099 1.00 94.06 96 THR A CA 1
ATOM 756 C C . THR A 1 96 ? 1.615 -4.519 -1.148 1.00 94.06 96 THR A C 1
ATOM 758 O O . THR A 1 96 ? 2.424 -3.659 -0.794 1.00 94.06 96 THR A O 1
ATOM 761 N N . VAL A 1 97 ? 0.362 -4.537 -0.711 1.00 94.31 97 VAL A N 1
ATOM 762 C CA . VAL A 1 97 ? -0.176 -3.622 0.291 1.00 94.31 97 VAL A CA 1
ATOM 763 C C . VAL A 1 97 ? -0.338 -4.373 1.602 1.00 94.31 97 VAL A C 1
ATOM 765 O O . VAL A 1 97 ? -0.969 -5.426 1.638 1.00 94.31 97 VAL A O 1
ATOM 768 N N . LYS A 1 98 ? 0.199 -3.819 2.688 1.00 94.00 98 LYS A N 1
ATOM 769 C CA . LYS A 1 98 ? -0.039 -4.291 4.052 1.00 94.00 98 LYS A CA 1
ATOM 770 C C . LYS A 1 98 ? -0.863 -3.261 4.814 1.00 94.00 98 LYS A C 1
ATOM 772 O O . LYS A 1 98 ? -0.484 -2.093 4.887 1.00 94.00 98 LYS A O 1
ATOM 777 N N . VAL A 1 99 ? -1.952 -3.715 5.412 1.00 92.31 99 VAL A N 1
ATOM 778 C CA . VAL A 1 99 ? -2.828 -2.951 6.294 1.00 92.31 99 VAL A CA 1
ATOM 779 C C . VAL A 1 99 ? -2.600 -3.459 7.713 1.00 92.31 99 VAL A C 1
ATOM 781 O O . VAL A 1 99 ? -2.927 -4.601 8.021 1.00 92.31 99 VAL A O 1
ATOM 784 N N . ASP A 1 100 ? -1.982 -2.628 8.547 1.00 89.75 100 ASP A N 1
ATOM 785 C CA . ASP A 1 100 ? -1.587 -2.970 9.915 1.00 89.75 100 ASP A CA 1
ATOM 786 C C . ASP A 1 100 ? -2.373 -2.121 10.921 1.00 89.75 100 ASP A C 1
ATOM 788 O O . ASP A 1 100 ? -2.485 -0.899 10.751 1.00 89.75 100 ASP A O 1
ATOM 792 N N . ASP A 1 101 ? -2.902 -2.762 11.962 1.00 87.00 101 ASP A N 1
ATOM 793 C CA . ASP A 1 101 ? -3.648 -2.096 13.029 1.00 87.00 101 ASP A CA 1
ATOM 794 C C . ASP A 1 101 ? -2.647 -1.491 14.022 1.00 87.00 101 ASP A C 1
ATOM 796 O O . ASP A 1 101 ? -1.847 -2.192 14.643 1.00 87.00 101 ASP A O 1
ATOM 800 N N . GLN A 1 102 ? -2.650 -0.166 14.172 1.00 81.88 102 GLN A N 1
ATOM 801 C CA . GLN A 1 102 ? -1.797 0.515 15.141 1.00 81.88 102 GLN A CA 1
ATOM 802 C C . GLN A 1 102 ? -2.525 0.626 16.489 1.00 81.88 102 GLN A C 1
ATOM 804 O O . GLN A 1 102 ? -3.732 0.859 16.543 1.00 81.88 102 GLN A O 1
ATOM 809 N N . SER A 1 103 ? -1.774 0.528 17.591 1.00 68.12 103 SER A N 1
ATOM 810 C CA . SER A 1 103 ? -2.264 0.481 18.982 1.00 68.12 103 SER A CA 1
ATOM 811 C C . SER A 1 103 ? -3.145 1.658 19.444 1.00 68.12 103 SER A C 1
ATOM 813 O O . SER A 1 103 ? -3.684 1.610 20.544 1.00 68.12 103 SER A O 1
ATOM 815 N N . SER A 1 104 ? -3.320 2.702 18.629 1.00 68.94 104 SER A N 1
ATOM 816 C CA . SER A 1 104 ? -4.086 3.917 18.938 1.00 68.94 104 SER A CA 1
ATOM 817 C C . SER A 1 104 ? -5.377 4.090 18.122 1.00 68.94 104 SER A C 1
ATOM 819 O O . SER A 1 104 ? -5.872 5.208 17.993 1.00 68.94 104 SER A O 1
ATOM 821 N N . GLY A 1 105 ? -5.920 3.018 17.529 1.00 72.75 105 GLY A N 1
ATOM 822 C CA . GLY A 1 105 ? -7.122 3.110 16.682 1.00 72.75 105 GLY A CA 1
ATOM 823 C C . GLY A 1 105 ? -6.862 3.798 15.337 1.00 72.75 105 GLY A C 1
ATOM 824 O O . GLY A 1 105 ? -7.771 4.354 14.724 1.00 72.75 105 GLY A O 1
ATOM 825 N N . ARG A 1 106 ? -5.600 3.786 14.900 1.00 80.31 106 ARG A N 1
ATOM 826 C CA . ARG A 1 106 ? -5.155 4.219 13.575 1.00 80.31 106 ARG A CA 1
ATOM 827 C C . ARG A 1 106 ? -4.774 2.990 12.766 1.00 80.31 106 ARG A C 1
ATOM 829 O O . ARG A 1 106 ? -4.276 2.015 13.320 1.00 80.31 106 ARG A O 1
ATOM 836 N N . ILE A 1 107 ? -4.932 3.066 11.454 1.00 86.56 107 ILE A N 1
ATOM 837 C CA . ILE A 1 107 ? -4.514 2.007 10.539 1.00 86.56 107 ILE A CA 1
ATOM 838 C C . ILE A 1 107 ? -3.362 2.524 9.692 1.00 86.56 107 ILE A C 1
ATOM 840 O O . ILE A 1 107 ? -3.427 3.607 9.104 1.00 86.56 107 ILE A O 1
ATOM 844 N N . ARG A 1 108 ? -2.290 1.740 9.609 1.00 88.94 108 ARG A N 1
ATOM 845 C CA . ARG A 1 108 ? -1.161 2.022 8.726 1.00 88.94 108 ARG A CA 1
ATOM 846 C C . ARG A 1 108 ? -1.296 1.207 7.453 1.00 88.94 108 ARG A C 1
ATOM 848 O O . ARG A 1 108 ? -1.337 -0.018 7.500 1.00 88.94 108 ARG A O 1
ATOM 855 N N . VAL A 1 109 ? -1.283 1.890 6.314 1.00 90.94 109 VAL A N 1
ATOM 856 C CA . VAL A 1 109 ? -1.223 1.261 4.996 1.00 90.94 109 VAL A CA 1
ATOM 857 C C . VAL A 1 109 ? 0.193 1.424 4.457 1.00 90.94 109 VAL A C 1
ATOM 859 O O . VAL A 1 109 ? 0.673 2.535 4.222 1.00 90.94 109 VAL A O 1
ATOM 862 N N . ARG A 1 110 ? 0.885 0.301 4.285 1.00 91.19 110 ARG A N 1
ATOM 863 C CA . ARG A 1 110 ? 2.207 0.235 3.666 1.00 91.19 110 ARG A CA 1
ATOM 864 C C . ARG A 1 110 ? 2.069 -0.333 2.266 1.00 91.19 110 ARG A C 1
ATOM 866 O O . ARG A 1 110 ? 1.474 -1.389 2.091 1.00 91.19 110 ARG A O 1
ATOM 873 N N . LEU A 1 111 ? 2.644 0.363 1.302 1.00 90.69 111 LEU A N 1
ATOM 874 C CA . LEU A 1 111 ? 2.641 0.021 -0.104 1.00 90.69 111 LEU A CA 1
ATOM 875 C C . LEU A 1 111 ? 4.069 -0.288 -0.539 1.00 90.69 111 LEU A C 1
ATOM 877 O O . LEU A 1 111 ? 4.945 0.571 -0.492 1.00 90.69 111 LEU A O 1
ATOM 881 N N . GLN A 1 112 ? 4.290 -1.510 -0.995 1.00 89.25 112 GLN A N 1
ATOM 882 C CA . GLN A 1 112 ? 5.529 -1.906 -1.638 1.00 89.25 112 GLN A CA 1
ATOM 883 C C . GLN A 1 112 ? 5.232 -2.188 -3.104 1.00 89.25 112 GLN A C 1
ATOM 885 O O . GLN A 1 112 ? 4.376 -3.014 -3.411 1.00 89.25 112 GLN A O 1
ATOM 890 N N . MET A 1 113 ? 5.928 -1.499 -4.002 1.00 86.69 113 MET A N 1
ATOM 891 C CA . MET A 1 113 ? 5.813 -1.716 -5.439 1.00 86.69 113 MET A CA 1
ATOM 892 C C . MET A 1 113 ? 7.174 -2.127 -6.007 1.00 86.69 113 MET A C 1
ATOM 894 O O . MET A 1 113 ? 8.199 -1.564 -5.620 1.00 86.69 113 MET A O 1
ATOM 898 N N . SER A 1 114 ? 7.188 -3.094 -6.921 1.00 83.69 114 SER A N 1
ATOM 899 C CA . SER A 1 114 ? 8.382 -3.523 -7.650 1.00 83.69 114 SER A CA 1
ATOM 900 C C . SER A 1 114 ? 8.091 -3.668 -9.145 1.00 83.69 114 SER A C 1
ATOM 902 O O . SER A 1 114 ? 7.025 -4.128 -9.553 1.00 83.69 114 SER A O 1
ATOM 904 N N . ALA A 1 115 ? 9.052 -3.247 -9.966 1.00 81.38 115 ALA A N 1
ATOM 905 C CA . ALA A 1 115 ? 8.981 -3.238 -11.427 1.00 81.38 115 ALA A CA 1
ATOM 906 C C . ALA A 1 115 ? 10.236 -3.914 -12.004 1.00 81.38 115 ALA A C 1
ATOM 908 O O . ALA A 1 115 ? 11.047 -3.282 -12.682 1.00 81.38 115 ALA A O 1
ATOM 909 N N . GLY A 1 116 ? 10.472 -5.176 -11.630 1.00 75.75 116 GLY A N 1
ATOM 910 C CA . GLY A 1 116 ? 11.725 -5.869 -11.943 1.00 75.75 116 GLY A CA 1
ATOM 911 C C . GLY A 1 116 ? 12.942 -5.106 -11.406 1.00 75.75 116 GLY A C 1
ATOM 912 O O . GLY A 1 116 ? 13.070 -4.919 -10.198 1.00 75.75 116 GLY A O 1
ATOM 913 N N . THR A 1 117 ? 13.819 -4.662 -12.308 1.00 61.03 117 THR A N 1
ATOM 914 C CA . THR A 1 117 ? 15.090 -3.984 -11.998 1.00 61.03 117 THR A CA 1
ATOM 915 C C . THR A 1 117 ? 14.991 -2.456 -11.926 1.00 61.03 117 THR A C 1
ATOM 917 O O . THR A 1 117 ? 15.988 -1.800 -11.633 1.00 61.03 117 THR A O 1
ATOM 920 N N . PHE A 1 118 ? 13.826 -1.866 -12.210 1.00 66.94 118 PHE A N 1
ATOM 921 C CA . PHE A 1 118 ? 13.680 -0.412 -12.301 1.00 66.94 118 PHE A CA 1
ATOM 922 C C . PHE A 1 118 ? 13.256 0.217 -10.973 1.00 66.94 118 PHE A C 1
ATOM 924 O O . PHE A 1 118 ? 12.371 -0.288 -10.277 1.00 66.94 118 PHE A O 1
ATOM 931 N N . SER A 1 119 ? 13.861 1.366 -10.654 1.00 65.44 119 SER A N 1
ATOM 932 C CA . SER A 1 119 ? 13.384 2.222 -9.570 1.00 65.44 119 SER A CA 1
ATOM 933 C C . SER A 1 119 ? 12.085 2.900 -9.996 1.00 65.44 119 SER A C 1
ATOM 935 O O . SER A 1 119 ? 11.983 3.457 -11.090 1.00 65.44 119 SER A O 1
ATOM 937 N N . LEU A 1 120 ? 11.076 2.826 -9.135 1.00 73.12 120 LEU A N 1
ATOM 938 C CA . LEU A 1 120 ? 9.785 3.450 -9.383 1.00 73.12 120 LEU A CA 1
ATOM 939 C C . LEU A 1 120 ? 9.841 4.930 -9.034 1.00 73.12 120 LEU A C 1
ATOM 941 O O . LEU A 1 120 ? 10.291 5.299 -7.950 1.00 73.12 120 LEU A O 1
ATOM 945 N N . ALA A 1 121 ? 9.325 5.763 -9.936 1.00 73.06 121 ALA A N 1
ATOM 946 C CA . ALA A 1 121 ? 9.187 7.187 -9.684 1.00 73.06 121 ALA A CA 1
ATOM 947 C C . ALA A 1 121 ? 8.284 7.436 -8.466 1.00 73.06 121 ALA 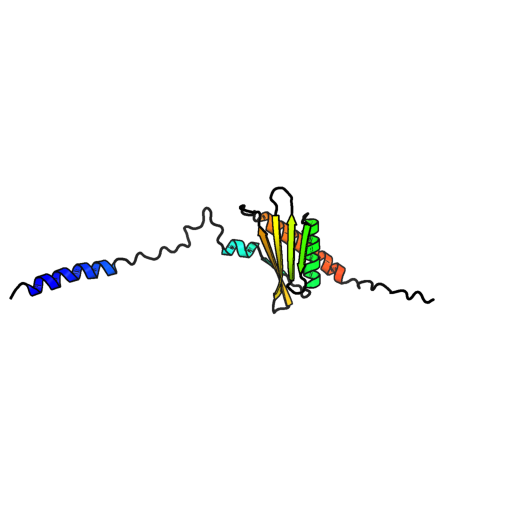A C 1
ATOM 949 O O . ALA A 1 121 ? 7.238 6.799 -8.302 1.00 73.06 121 ALA A O 1
ATOM 950 N N . GLU A 1 122 ? 8.657 8.418 -7.648 1.00 74.44 122 GLU A N 1
ATOM 951 C CA . GLU A 1 122 ? 7.894 8.831 -6.467 1.00 74.44 122 GLU A CA 1
ATOM 952 C C . GLU A 1 122 ? 6.426 9.155 -6.801 1.00 74.44 122 GLU A C 1
ATOM 954 O O . GLU A 1 122 ? 5.521 8.807 -6.039 1.00 74.44 122 GLU A O 1
ATOM 959 N N . GLY A 1 123 ? 6.174 9.736 -7.980 1.00 78.38 123 GLY A N 1
ATOM 960 C CA . GLY A 1 123 ? 4.829 10.082 -8.450 1.00 78.38 123 GLY A CA 1
ATOM 961 C C . GLY A 1 123 ? 3.849 8.903 -8.478 1.00 78.38 123 GLY A C 1
ATOM 962 O O . GLY A 1 123 ? 2.671 9.094 -8.193 1.00 78.38 123 GLY A O 1
ATOM 963 N N . VAL A 1 124 ? 4.324 7.673 -8.717 1.00 80.81 124 VAL A N 1
ATOM 964 C CA . VAL A 1 124 ? 3.469 6.468 -8.736 1.00 80.81 124 VAL A CA 1
ATOM 965 C C . VAL A 1 124 ? 2.911 6.170 -7.340 1.00 80.81 124 VAL A C 1
ATOM 967 O O . VAL A 1 124 ? 1.735 5.839 -7.179 1.00 80.81 124 VAL A O 1
ATOM 970 N N . TYR A 1 125 ? 3.740 6.334 -6.306 1.00 83.88 125 TYR A N 1
ATOM 971 C CA . TYR A 1 125 ? 3.306 6.184 -4.918 1.00 83.88 125 TYR A CA 1
ATOM 972 C C . TYR A 1 125 ? 2.329 7.296 -4.526 1.00 83.88 125 TYR A C 1
ATOM 974 O O . TYR A 1 125 ? 1.307 7.031 -3.887 1.00 83.88 125 TYR A O 1
ATOM 982 N N . GLN A 1 126 ? 2.618 8.537 -4.927 1.00 84.50 126 GLN A N 1
ATOM 983 C CA . GLN A 1 126 ? 1.765 9.689 -4.629 1.00 84.50 126 GLN A CA 1
ATOM 984 C C . GLN A 1 126 ? 0.374 9.560 -5.270 1.00 84.50 126 GLN A C 1
ATOM 986 O O . GLN A 1 126 ? -0.628 9.836 -4.604 1.00 84.50 126 GLN A O 1
ATOM 991 N N . GLU A 1 127 ? 0.291 9.098 -6.520 1.00 86.88 127 GLU A N 1
ATOM 992 C CA . GLU A 1 127 ? -0.972 8.853 -7.223 1.00 86.88 127 GLU A CA 1
ATOM 993 C C . GLU A 1 127 ? -1.822 7.809 -6.491 1.00 86.88 127 GLU A C 1
ATOM 995 O O . GLU A 1 127 ? -2.993 8.061 -6.191 1.00 86.88 127 GLU A O 1
ATOM 1000 N N . PHE A 1 128 ? -1.217 6.678 -6.105 1.00 87.31 128 PHE A N 1
ATOM 1001 C CA . PHE A 1 128 ? -1.903 5.644 -5.332 1.00 87.31 128 PHE A CA 1
ATOM 1002 C C . PHE A 1 128 ? -2.487 6.195 -4.030 1.00 87.31 128 PHE A C 1
ATOM 1004 O O . PHE A 1 128 ? -3.678 6.024 -3.760 1.00 87.31 128 PHE A O 1
ATOM 1011 N N . PHE A 1 129 ? -1.673 6.877 -3.218 1.00 87.44 129 PHE A N 1
ATOM 1012 C CA . PHE A 1 129 ? -2.143 7.385 -1.930 1.00 87.44 129 PHE A CA 1
ATOM 1013 C C . PHE A 1 129 ? -3.187 8.493 -2.082 1.00 87.44 129 PHE A C 1
ATOM 1015 O O . PHE A 1 129 ? -4.108 8.567 -1.268 1.00 87.44 129 PHE A O 1
ATOM 1022 N N . THR A 1 130 ? -3.094 9.308 -3.133 1.00 88.81 130 THR A N 1
ATOM 1023 C CA . THR A 1 130 ? -4.097 10.332 -3.449 1.00 88.81 130 THR A CA 1
ATOM 1024 C C . THR A 1 130 ? -5.443 9.698 -3.796 1.00 88.81 130 THR A C 1
ATOM 1026 O O . THR A 1 130 ? -6.473 10.089 -3.241 1.00 88.81 130 THR A O 1
ATOM 1029 N N . SER A 1 131 ? -5.448 8.685 -4.664 1.00 87.56 131 SER A N 1
ATOM 1030 C CA . SER A 1 131 ? -6.659 7.942 -5.031 1.00 87.56 131 SER A CA 1
ATOM 1031 C C . SER A 1 131 ? -7.240 7.181 -3.838 1.00 87.56 131 SER A C 1
ATOM 1033 O O . SER A 1 131 ? -8.449 7.230 -3.597 1.00 87.56 131 SER A O 1
ATOM 1035 N N . LEU A 1 132 ? -6.385 6.565 -3.016 1.00 88.88 132 LEU A N 1
ATOM 1036 C CA . LEU A 1 132 ? -6.795 5.921 -1.770 1.00 88.88 132 LEU A CA 1
ATOM 1037 C C . LEU A 1 132 ? -7.470 6.900 -0.819 1.00 88.88 132 LEU A C 1
ATOM 1039 O O . LEU A 1 132 ? -8.578 6.628 -0.361 1.00 88.88 132 LEU A O 1
ATOM 1043 N N . GLN A 1 133 ? -6.864 8.058 -0.574 1.00 86.81 133 GLN A N 1
ATOM 1044 C CA . GLN A 1 133 ? -7.427 9.068 0.315 1.00 86.81 133 GLN A CA 1
ATOM 1045 C C . GLN A 1 133 ? -8.811 9.546 -0.154 1.00 86.81 133 GLN A C 1
ATOM 1047 O O . GLN A 1 133 ? -9.727 9.641 0.668 1.00 86.81 133 GLN A O 1
ATOM 1052 N N . LYS A 1 134 ? -8.996 9.780 -1.461 1.00 85.06 134 LYS A N 1
ATOM 1053 C CA . LYS A 1 134 ? -10.304 10.137 -2.039 1.00 85.06 134 LYS A CA 1
ATOM 1054 C C . LYS A 1 134 ? -11.348 9.046 -1.783 1.00 85.06 134 LYS A C 1
ATOM 1056 O O . LYS A 1 134 ? -12.418 9.332 -1.247 1.00 85.06 134 LYS A O 1
ATOM 1061 N N . ASN A 1 135 ? -11.016 7.789 -2.071 1.00 83.69 135 ASN A N 1
ATOM 1062 C CA . ASN A 1 135 ? -11.929 6.661 -1.876 1.00 83.69 135 ASN A CA 1
ATOM 1063 C C . ASN A 1 135 ? -12.252 6.398 -0.398 1.00 83.69 135 ASN A C 1
ATOM 1065 O O . ASN A 1 135 ? -13.387 6.048 -0.063 1.00 83.69 135 ASN A O 1
ATOM 1069 N N . MET A 1 136 ? -11.296 6.609 0.507 1.00 80.56 136 MET A N 1
ATOM 1070 C CA . MET A 1 136 ? -11.528 6.499 1.950 1.00 80.56 136 MET A CA 1
ATOM 1071 C C . MET A 1 136 ? -12.455 7.609 2.464 1.00 80.56 136 MET A C 1
ATOM 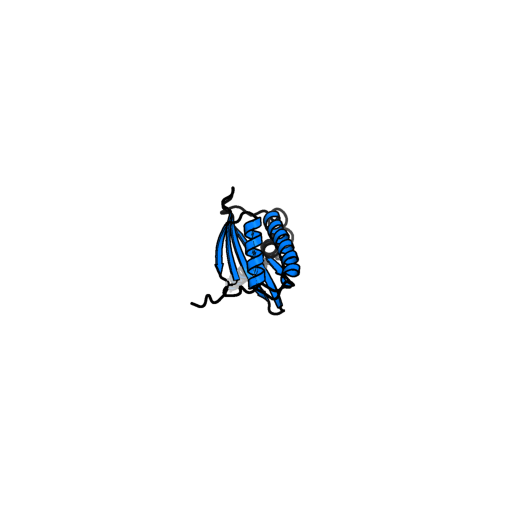1073 O O . MET A 1 136 ? -13.309 7.341 3.310 1.00 80.56 136 MET A O 1
ATOM 1077 N N . PHE A 1 137 ? -12.338 8.833 1.935 1.00 74.06 137 PHE A N 1
ATOM 1078 C CA . PHE A 1 137 ? -13.219 9.949 2.288 1.00 74.06 137 PHE A CA 1
ATOM 1079 C C . PHE A 1 137 ? -14.661 9.714 1.818 1.00 74.06 137 PHE A C 1
ATOM 1081 O O . PHE A 1 137 ? -15.592 9.805 2.619 1.00 74.06 137 PHE A O 1
ATOM 1088 N N . VAL A 1 138 ? -14.848 9.314 0.554 1.00 62.81 138 VAL A N 1
ATOM 1089 C CA . VAL A 1 138 ? -16.178 9.016 -0.010 1.00 62.81 138 VAL A CA 1
ATOM 1090 C C . VAL A 1 138 ? -16.846 7.858 0.741 1.00 62.81 138 VAL A C 1
ATOM 1092 O O . VAL A 1 138 ? -18.011 7.946 1.131 1.00 62.81 138 VAL A O 1
ATOM 1095 N N . LYS A 1 139 ? -16.108 6.780 1.038 1.00 58.47 139 LYS A N 1
ATOM 1096 C CA . LYS A 1 139 ? -16.662 5.638 1.788 1.00 58.47 139 LYS A CA 1
ATOM 1097 C C . LYS A 1 139 ? -16.951 5.962 3.255 1.00 58.47 139 LYS A C 1
ATOM 1099 O O . LYS A 1 139 ? -17.829 5.324 3.830 1.00 58.47 139 LYS A O 1
ATOM 1104 N N . ARG A 1 140 ? -16.283 6.946 3.871 1.00 57.75 140 ARG A N 1
ATOM 1105 C CA . ARG A 1 140 ? -16.638 7.415 5.223 1.00 57.75 140 ARG A CA 1
ATOM 1106 C C . ARG A 1 140 ? -18.027 8.058 5.242 1.00 57.75 140 ARG A C 1
ATOM 1108 O O . ARG A 1 140 ? -18.778 7.796 6.174 1.00 57.75 140 ARG A O 1
ATOM 1115 N N . GLN A 1 141 ? -18.387 8.810 4.200 1.00 56.34 141 GLN A N 1
ATOM 1116 C CA . GLN A 1 141 ? -19.745 9.341 4.028 1.00 56.34 141 GLN A CA 1
ATOM 1117 C C . GLN A 1 141 ? -20.756 8.217 3.753 1.00 56.34 141 GLN A C 1
ATOM 1119 O O . GLN A 1 141 ? -21.827 8.190 4.350 1.00 56.34 141 GLN A O 1
ATOM 1124 N N . LEU A 1 142 ? -20.390 7.233 2.922 1.00 54.00 142 LEU A N 1
ATOM 1125 C CA . LEU A 1 142 ? -21.276 6.111 2.589 1.00 54.00 142 LEU A CA 1
ATOM 1126 C C . LEU A 1 142 ? -21.469 5.104 3.741 1.00 54.00 142 LEU A C 1
ATOM 1128 O O . LEU A 1 142 ? -22.512 4.467 3.829 1.00 54.00 142 LEU A O 1
ATOM 1132 N N . SER A 1 143 ? -20.495 4.961 4.649 1.00 49.44 143 SER A N 1
ATOM 1133 C CA . SER A 1 143 ? -20.597 4.112 5.852 1.00 49.44 143 SER A CA 1
ATOM 1134 C C . SER A 1 143 ? -21.618 4.633 6.870 1.00 49.44 143 SER A C 1
ATOM 1136 O O . SER A 1 143 ? -21.899 3.927 7.839 1.00 49.44 143 SER A O 1
ATOM 1138 N N . PHE A 1 144 ? -22.145 5.844 6.680 1.00 50.66 144 PHE A N 1
ATOM 1139 C CA . PHE A 1 144 ? -23.283 6.360 7.434 1.00 50.66 144 PHE A CA 1
ATOM 1140 C C . PHE A 1 144 ? -24.629 5.818 6.907 1.00 50.66 144 PHE A C 1
ATOM 1142 O O . PHE A 1 144 ? -25.664 6.045 7.524 1.00 50.66 144 PHE A O 1
ATOM 1149 N N . TYR A 1 145 ? -24.634 5.060 5.802 1.00 39.28 145 TYR A N 1
ATOM 1150 C CA . TYR A 1 145 ? -25.825 4.390 5.287 1.00 39.28 145 TYR A CA 1
ATOM 1151 C C . TYR A 1 145 ? -25.900 2.944 5.811 1.00 39.28 145 TYR A C 1
ATOM 1153 O O . TYR A 1 145 ? -24.928 2.191 5.664 1.00 39.28 145 TYR A O 1
ATOM 1161 N N . PRO A 1 146 ? -27.017 2.514 6.425 1.00 46.56 146 PRO A N 1
ATOM 1162 C CA . PRO A 1 146 ? -27.166 1.139 6.878 1.00 46.56 146 PRO A CA 1
ATOM 1163 C C . PRO A 1 146 ? -27.091 0.184 5.678 1.00 46.56 146 PRO A C 1
ATOM 1165 O O . PRO A 1 146 ? -27.804 0.333 4.686 1.00 46.56 146 PRO A O 1
ATOM 1168 N N . SER A 1 147 ? -26.201 -0.805 5.769 1.00 49.12 147 SER A N 1
ATOM 1169 C CA . SER A 1 147 ? -26.086 -1.897 4.801 1.00 49.12 147 SER A CA 1
ATOM 1170 C C . SER A 1 147 ? -27.419 -2.642 4.722 1.00 49.12 147 SER A C 1
ATOM 1172 O O . SER A 1 147 ? -27.824 -3.262 5.705 1.00 49.12 147 SER A O 1
ATOM 1174 N N . TYR A 1 148 ? -28.082 -2.620 3.562 1.00 42.41 148 TYR A N 1
ATOM 1175 C CA . TYR A 1 148 ? -29.269 -3.436 3.303 1.00 42.41 148 TYR A CA 1
ATOM 1176 C C . TYR A 1 148 ? -28.912 -4.913 3.491 1.00 42.41 148 TYR A C 1
ATOM 1178 O O . TYR A 1 148 ? -28.183 -5.519 2.705 1.00 42.41 148 TYR A O 1
ATOM 1186 N N . ARG A 1 149 ? -29.399 -5.478 4.595 1.00 49.88 149 ARG A N 1
ATOM 1187 C CA . ARG A 1 149 ? -29.385 -6.909 4.866 1.00 49.88 149 ARG A CA 1
ATOM 1188 C C . ARG A 1 149 ? -30.293 -7.554 3.828 1.00 49.88 149 ARG A C 1
ATOM 1190 O O . ARG A 1 149 ? -31.463 -7.194 3.748 1.00 49.88 149 ARG A O 1
ATOM 1197 N N . SER A 1 150 ? -29.761 -8.467 3.018 1.00 51.00 150 SER A N 1
ATOM 1198 C CA . SER A 1 150 ? -30.589 -9.267 2.122 1.00 51.00 150 SER A CA 1
ATOM 1199 C C . SER A 1 150 ? -31.634 -9.996 2.965 1.00 51.00 150 SER A C 1
ATOM 1201 O O . SER A 1 150 ? -31.315 -10.853 3.794 1.00 51.00 150 SER A O 1
ATOM 1203 N N . VAL A 1 151 ? -32.890 -9.585 2.802 1.00 55.34 151 VAL A N 1
ATOM 1204 C CA . VAL A 1 151 ? -34.051 -10.285 3.338 1.00 55.34 151 VAL A CA 1
ATOM 1205 C C . VAL A 1 151 ? -34.058 -11.632 2.637 1.00 55.34 151 VAL A C 1
ATOM 1207 O O . VAL A 1 151 ? -34.361 -11.736 1.452 1.00 55.34 151 VAL A O 1
ATOM 1210 N N . ARG A 1 152 ? -33.624 -12.662 3.361 1.00 53.19 152 ARG A N 1
ATOM 1211 C CA . ARG A 1 152 ? -33.791 -14.049 2.954 1.00 53.19 152 ARG A CA 1
ATOM 1212 C C . ARG A 1 152 ? -35.303 -14.289 2.961 1.00 53.19 152 ARG A C 1
ATOM 1214 O O . ARG A 1 152 ? -35.876 -14.514 4.020 1.00 53.19 152 ARG A O 1
ATOM 1221 N N . THR A 1 153 ? -35.963 -14.143 1.816 1.00 53.59 153 THR A N 1
ATOM 1222 C CA . THR A 1 153 ? -37.354 -14.569 1.673 1.00 53.59 153 THR A CA 1
ATOM 1223 C C . THR A 1 153 ? -37.350 -16.085 1.769 1.00 53.59 153 THR A C 1
ATOM 1225 O O . THR A 1 153 ? -36.916 -16.772 0.843 1.00 53.59 153 THR A O 1
ATOM 1228 N N . SER A 1 154 ? -37.776 -16.597 2.926 1.00 50.88 154 SER A N 1
ATOM 1229 C CA . SER A 1 154 ? -38.352 -17.932 3.026 1.00 50.88 154 SER A CA 1
ATOM 1230 C C . SER A 1 154 ? -39.426 -18.027 1.953 1.00 50.88 154 SER A C 1
ATOM 1232 O O . SER A 1 154 ? -40.476 -17.401 2.072 1.00 50.88 154 SER A O 1
ATOM 1234 N N . ILE A 1 155 ? -39.145 -18.763 0.883 1.00 54.25 155 ILE A N 1
ATOM 1235 C CA . ILE A 1 155 ? -40.217 -19.352 0.097 1.00 54.25 155 ILE A CA 1
ATOM 1236 C C . ILE A 1 155 ? -40.615 -20.594 0.879 1.00 54.25 155 ILE A C 1
ATOM 1238 O O . ILE A 1 155 ? -39.972 -21.637 0.811 1.00 54.25 155 ILE A O 1
ATOM 1242 N N . GLU A 1 156 ? -41.624 -20.390 1.714 1.00 51.66 156 GLU A N 1
ATOM 1243 C CA . GLU A 1 156 ? -42.537 -21.422 2.166 1.00 51.66 156 GLU A CA 1
ATOM 1244 C C . GLU A 1 156 ? -43.144 -22.101 0.934 1.00 51.66 156 GLU A C 1
ATOM 1246 O O . GLU A 1 156 ? -43.764 -21.437 0.099 1.00 51.66 156 GLU A O 1
ATOM 1251 N N . LYS A 1 157 ? -42.912 -23.407 0.815 1.00 45.28 157 LYS A N 1
ATOM 1252 C CA . LYS A 1 157 ? -43.856 -24.399 0.303 1.00 45.28 157 LYS A CA 1
ATOM 1253 C C . LYS A 1 157 ? -43.533 -25.742 0.938 1.00 45.28 157 LYS A C 1
ATOM 1255 O O . LYS A 1 157 ? -42.325 -26.047 1.056 1.00 45.28 157 LYS A O 1
#